Protein AF-A0A534DR04-F1 (afdb_monomer_lite)

Sequence (91 aa):
GFGTFDELFEILTLAQTHKLDRSIPVLLYGSPFWKEVVNFDALVHHGTIAREDLKLFELVDEPRAALELLKRRIELAPGERMSFAKSRCPG

Radius of gyration: 15.23 Å; chains: 1; bounding box: 29×37×47 Å

Secondary structure (DSSP, 8-state):
-HHHHHHHHHHHHHHHTT-SSS---EEEE-HHHHHHH--HHHHHHTTSS-GGGGGSEEEE--HHHHHHHHHHHHHTS--------------

Foldseek 3Di:
DVVVVVVVVVQLVCVVVVVDPALQEAEAEDVVVCVVPPDVVVCCVVVVDPPCSVVSYDYDHDPVVVVVVNVVRVVVDPDDDDDPDDPDDDD

Structure (mmCIF, N/CA/C/O backbone):
data_AF-A0A534DR04-F1
#
_entry.id   AF-A0A534DR04-F1
#
loop_
_atom_site.group_PDB
_atom_site.id
_atom_site.type_symbol
_atom_site.label_atom_id
_atom_site.label_alt_id
_atom_site.label_comp_id
_atom_site.label_asym_id
_atom_site.label_entity_id
_atom_site.label_seq_id
_atom_site.pdbx_PDB_ins_code
_atom_site.Cartn_x
_atom_site.Cartn_y
_atom_site.Cartn_z
_atom_site.occupancy
_atom_site.B_iso_or_equiv
_atom_site.auth_seq_id
_atom_site.auth_comp_id
_atom_site.auth_asym_id
_atom_site.auth_atom_id
_atom_site.pdbx_PDB_model_num
ATOM 1 N N . GLY A 1 1 ? 13.432 2.479 -0.921 1.00 86.62 1 GLY A N 1
ATOM 2 C CA . GLY A 1 1 ? 14.325 1.611 -0.109 1.00 86.62 1 GLY A CA 1
ATOM 3 C C . GLY A 1 1 ? 13.621 1.226 1.180 1.00 86.62 1 GLY A C 1
ATOM 4 O O . GLY A 1 1 ? 12.431 1.487 1.261 1.00 86.62 1 GLY A O 1
ATOM 5 N N . PHE A 1 2 ? 14.297 0.659 2.189 1.00 91.38 2 PHE A N 1
ATOM 6 C CA . PHE A 1 2 ? 13.626 0.256 3.444 1.00 91.38 2 PHE A CA 1
ATOM 7 C C . PHE A 1 2 ? 12.852 1.393 4.129 1.00 91.38 2 PHE A C 1
ATOM 9 O O . PHE A 1 2 ? 11.732 1.154 4.551 1.00 91.38 2 PHE A O 1
ATOM 16 N N . GLY A 1 3 ? 13.364 2.630 4.130 1.00 94.31 3 GLY A N 1
ATOM 17 C CA . GLY A 1 3 ? 12.609 3.781 4.656 1.00 94.31 3 GLY A CA 1
ATOM 18 C C . GLY A 1 3 ? 11.288 4.047 3.918 1.00 94.31 3 GLY A C 1
ATOM 19 O O . GLY A 1 3 ? 10.280 4.327 4.542 1.00 94.31 3 GLY A O 1
ATOM 20 N N . THR A 1 4 ? 11.247 3.853 2.595 1.00 90.56 4 THR A N 1
ATOM 21 C CA . THR A 1 4 ? 10.004 3.965 1.805 1.00 90.56 4 THR A CA 1
ATOM 22 C C . THR A 1 4 ? 8.991 2.883 2.178 1.00 90.56 4 THR A C 1
ATOM 24 O O . THR A 1 4 ? 7.790 3.124 2.144 1.00 90.56 4 THR A O 1
ATOM 27 N N . PHE A 1 5 ? 9.471 1.677 2.494 1.00 92.44 5 PHE A N 1
ATOM 28 C CA . PHE A 1 5 ? 8.604 0.603 2.966 1.00 92.44 5 PHE A CA 1
ATOM 29 C C . PHE A 1 5 ? 8.072 0.910 4.365 1.00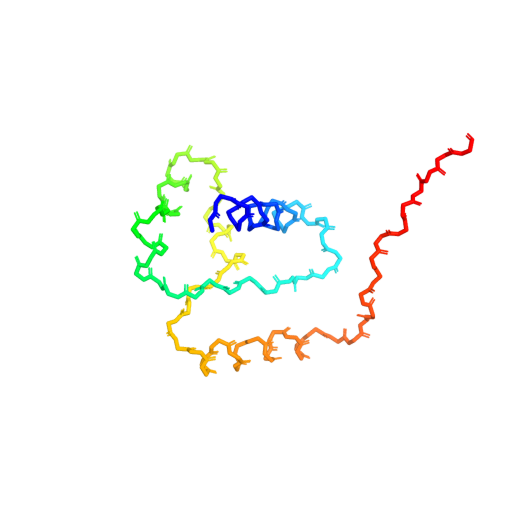 92.44 5 PHE A C 1
ATOM 31 O O . PHE A 1 5 ? 6.882 0.740 4.586 1.00 92.44 5 PHE A O 1
ATOM 38 N N . ASP A 1 6 ? 8.923 1.387 5.273 1.00 93.50 6 ASP A N 1
ATOM 39 C CA . ASP A 1 6 ? 8.533 1.774 6.632 1.00 93.50 6 ASP A CA 1
ATOM 40 C C . ASP A 1 6 ? 7.422 2.835 6.618 1.00 93.50 6 ASP A C 1
ATOM 42 O O . ASP A 1 6 ? 6.333 2.594 7.137 1.00 93.50 6 ASP A O 1
ATOM 46 N N . GLU A 1 7 ? 7.632 3.932 5.883 1.00 93.50 7 GLU A N 1
ATOM 47 C CA . GLU A 1 7 ? 6.626 4.986 5.692 1.00 93.50 7 GLU A CA 1
ATOM 48 C C . GLU A 1 7 ? 5.327 4.443 5.073 1.00 93.50 7 GLU A C 1
ATOM 50 O O . GLU A 1 7 ? 4.226 4.770 5.521 1.00 93.50 7 GLU A O 1
ATOM 55 N N . LEU A 1 8 ? 5.428 3.585 4.050 1.00 92.25 8 LEU A N 1
ATOM 56 C CA . LEU A 1 8 ? 4.256 2.969 3.429 1.00 92.25 8 LEU A CA 1
ATOM 57 C C . LEU A 1 8 ? 3.462 2.126 4.435 1.00 92.25 8 LEU A C 1
ATOM 59 O O . LEU A 1 8 ? 2.241 2.263 4.528 1.00 92.25 8 LEU A O 1
ATOM 63 N N . PHE A 1 9 ? 4.128 1.234 5.165 1.00 90.81 9 PHE A N 1
ATOM 64 C CA . PHE A 1 9 ? 3.457 0.337 6.100 1.00 90.81 9 PHE A CA 1
ATOM 65 C C . PHE A 1 9 ? 2.906 1.085 7.316 1.00 90.81 9 PHE A C 1
ATOM 67 O O . PHE A 1 9 ? 1.838 0.715 7.809 1.00 90.81 9 PHE A O 1
ATOM 74 N N . GLU A 1 10 ? 3.549 2.168 7.755 1.00 90.69 10 GLU A N 1
ATOM 75 C CA . GLU A 1 10 ? 2.996 3.062 8.772 1.00 90.69 10 GLU A CA 1
ATOM 76 C C . GLU A 1 10 ? 1.675 3.687 8.295 1.00 90.69 10 GLU A C 1
ATOM 78 O O . GLU A 1 10 ? 0.662 3.597 8.994 1.00 90.69 10 GLU A O 1
ATOM 83 N N . ILE A 1 11 ? 1.636 4.231 7.071 1.00 89.50 11 ILE A N 1
ATOM 84 C CA . ILE A 1 11 ? 0.411 4.808 6.492 1.00 89.50 11 ILE A CA 1
ATOM 85 C C . ILE A 1 11 ? -0.695 3.752 6.376 1.00 89.50 11 ILE A C 1
ATOM 87 O O . ILE A 1 11 ? -1.837 4.019 6.759 1.00 89.50 11 ILE A O 1
ATOM 91 N N . LEU A 1 12 ? -0.375 2.550 5.884 1.00 89.25 12 LEU A N 1
ATOM 92 C CA . LEU A 1 12 ? -1.349 1.460 5.768 1.00 89.25 12 LEU A CA 1
ATOM 93 C C . LEU A 1 12 ? -1.895 1.042 7.141 1.00 89.25 12 LEU A C 1
ATOM 95 O O . LEU A 1 12 ? -3.104 0.877 7.286 1.00 89.25 12 LEU A O 1
ATOM 99 N N . THR A 1 13 ? -1.044 0.968 8.165 1.00 89.50 13 THR A N 1
ATOM 100 C CA . THR A 1 13 ? -1.451 0.642 9.544 1.00 89.50 13 THR A CA 1
ATOM 101 C C . THR A 1 13 ? -2.354 1.728 10.149 1.00 89.50 13 THR A C 1
ATOM 103 O O . THR A 1 13 ? -3.350 1.441 10.824 1.00 89.50 13 THR A O 1
ATOM 106 N N . LEU A 1 14 ? -2.053 3.005 9.901 1.00 87.56 14 LEU A N 1
ATOM 107 C CA . LEU A 1 14 ? -2.902 4.118 10.341 1.00 87.56 14 LEU A CA 1
ATOM 108 C C . LEU A 1 14 ? -4.265 4.106 9.638 1.00 87.56 14 LEU A C 1
ATOM 110 O O . LEU A 1 14 ? -5.290 4.366 10.276 1.00 87.56 14 LEU A O 1
ATOM 114 N N . ALA A 1 15 ? -4.284 3.765 8.348 1.00 83.88 15 ALA A N 1
ATOM 115 C CA . ALA A 1 15 ? -5.511 3.641 7.574 1.00 83.88 15 ALA A CA 1
ATOM 116 C C . ALA A 1 15 ? -6.377 2.460 8.050 1.00 83.88 15 ALA A C 1
ATOM 118 O O . ALA A 1 15 ? -7.580 2.639 8.235 1.00 83.88 15 ALA A O 1
ATOM 119 N N . GLN A 1 16 ? -5.768 1.302 8.340 1.00 79.56 16 GLN A N 1
ATOM 120 C CA . GLN A 1 16 ? -6.443 0.131 8.927 1.00 79.56 16 GLN A CA 1
ATOM 121 C C . GLN A 1 16 ? -7.128 0.456 10.257 1.00 79.56 16 GLN A C 1
ATOM 123 O O . GLN A 1 16 ? -8.233 0.000 10.535 1.00 79.56 16 GLN A O 1
ATOM 128 N N . THR A 1 17 ? -6.475 1.255 11.102 1.00 78.94 17 THR A N 1
ATOM 129 C CA . THR A 1 17 ? -6.981 1.562 12.448 1.00 78.94 17 THR A CA 1
ATOM 130 C C . THR A 1 17 ? -7.996 2.706 12.483 1.00 78.94 17 THR A C 1
ATOM 132 O O . THR A 1 17 ? -8.394 3.118 13.573 1.00 78.94 17 THR A O 1
ATOM 135 N N . HIS A 1 18 ? -8.413 3.234 11.323 1.00 69.19 18 HIS A N 1
ATOM 136 C CA . HIS A 1 18 ? -9.276 4.417 11.205 1.00 69.19 18 HIS A CA 1
ATOM 137 C C . HIS A 1 18 ? -8.763 5.632 12.002 1.00 69.19 18 HIS A C 1
ATOM 139 O O . HIS A 1 18 ? -9.533 6.513 12.374 1.00 69.19 18 HIS A O 1
ATOM 145 N N . LYS A 1 19 ? -7.451 5.695 12.266 1.00 68.06 19 LYS A N 1
ATOM 146 C CA . LYS A 1 19 ? -6.818 6.809 12.991 1.00 68.06 19 LYS A CA 1
ATOM 147 C C . LYS A 1 19 ? -6.549 8.020 12.102 1.00 68.06 19 LYS A C 1
ATOM 149 O O . LYS A 1 19 ? -6.076 9.043 12.587 1.00 68.06 19 LYS A O 1
ATOM 154 N N . LEU A 1 20 ? -6.819 7.894 10.807 1.00 66.56 20 LEU A N 1
ATOM 155 C CA . LEU A 1 20 ? -6.792 9.002 9.871 1.00 66.56 20 LEU A CA 1
ATOM 156 C C . LEU A 1 20 ? -8.195 9.606 9.795 1.00 66.56 20 LEU A C 1
ATOM 158 O O . LEU A 1 20 ? -9.124 8.954 9.323 1.00 66.56 20 LEU A O 1
ATOM 162 N N . ASP A 1 21 ? -8.317 10.874 10.192 1.00 61.84 21 ASP A N 1
ATOM 163 C CA . ASP A 1 21 ? -9.561 11.656 10.085 1.00 61.84 21 ASP A CA 1
ATOM 164 C C . ASP A 1 21 ? -10.070 11.759 8.632 1.00 61.84 21 ASP A C 1
ATOM 166 O O . ASP A 1 21 ? -11.235 12.065 8.381 1.00 61.84 21 ASP A O 1
ATOM 170 N N . ARG A 1 22 ? -9.203 11.476 7.651 1.00 66.44 22 ARG A N 1
ATOM 171 C CA . ARG A 1 22 ? -9.524 11.445 6.225 1.00 66.44 22 ARG A CA 1
ATOM 172 C C . ARG A 1 22 ? -8.936 10.200 5.574 1.00 66.44 22 ARG A C 1
ATOM 174 O O . ARG A 1 22 ? -7.792 9.836 5.829 1.00 66.44 22 ARG A O 1
ATOM 181 N N . SER A 1 23 ? -9.690 9.597 4.657 1.00 70.38 23 SER A N 1
ATOM 182 C CA . SER A 1 23 ? -9.159 8.553 3.778 1.00 70.38 23 SER A CA 1
ATOM 183 C C . SER A 1 23 ? -8.087 9.155 2.863 1.00 70.38 23 SER A C 1
ATOM 185 O O . SER A 1 23 ? -8.396 9.950 1.972 1.00 70.38 23 SER A O 1
ATOM 187 N N . ILE A 1 24 ? -6.822 8.815 3.116 1.00 76.12 24 ILE A N 1
ATOM 188 C CA . ILE A 1 24 ? -5.691 9.209 2.273 1.00 76.12 24 ILE A CA 1
ATOM 189 C C . ILE A 1 24 ? -5.557 8.162 1.159 1.00 76.12 24 ILE A C 1
ATOM 191 O O . ILE A 1 24 ? -5.388 6.983 1.467 1.00 76.12 24 ILE A O 1
ATOM 195 N N . PRO A 1 25 ? -5.643 8.546 -0.128 1.00 82.12 25 PRO A N 1
ATOM 196 C CA . PRO A 1 25 ? -5.407 7.607 -1.217 1.00 82.12 25 PRO A CA 1
ATOM 197 C C . PRO A 1 25 ? -3.926 7.208 -1.258 1.00 82.12 25 PRO A C 1
ATOM 199 O O . PRO A 1 25 ? -3.061 8.065 -1.434 1.00 82.12 25 PRO A O 1
ATOM 202 N N . VAL A 1 26 ? -3.637 5.911 -1.135 1.00 89.81 26 VAL A N 1
ATOM 203 C CA . VAL A 1 26 ? -2.284 5.363 -1.303 1.00 89.81 26 VAL A CA 1
ATOM 204 C C . VAL A 1 26 ? -2.150 4.810 -2.718 1.00 89.81 26 VAL A C 1
ATOM 206 O O . VAL A 1 26 ? -2.830 3.855 -3.086 1.00 89.81 26 VAL A O 1
ATOM 209 N N . LEU A 1 27 ? -1.285 5.419 -3.528 1.00 91.31 27 LEU A N 1
ATOM 210 C CA . LEU A 1 27 ? -0.999 4.968 -4.890 1.00 91.31 27 LEU A CA 1
ATOM 211 C C . LEU A 1 27 ? 0.423 4.419 -4.953 1.00 91.31 27 LEU A C 1
ATOM 213 O O . LEU A 1 27 ? 1.382 5.121 -4.635 1.00 91.31 27 LEU A O 1
ATOM 217 N N . LEU A 1 28 ? 0.556 3.170 -5.383 1.00 92.75 28 LEU A N 1
ATOM 218 C CA . LEU A 1 28 ? 1.829 2.475 -5.513 1.00 92.75 28 LEU A CA 1
ATOM 219 C C . LEU A 1 28 ? 2.207 2.390 -6.989 1.00 92.75 28 LEU A C 1
ATOM 221 O O . LEU A 1 28 ? 1.584 1.661 -7.761 1.00 92.75 28 LEU A O 1
ATOM 225 N N . TYR A 1 29 ? 3.223 3.155 -7.382 1.00 92.19 29 TYR A N 1
ATOM 226 C CA . TYR A 1 29 ? 3.683 3.192 -8.766 1.00 92.19 29 TYR A CA 1
ATOM 227 C C . TYR A 1 29 ? 4.565 1.989 -9.117 1.00 92.19 29 TYR A C 1
ATOM 229 O O . TYR A 1 29 ? 5.430 1.606 -8.326 1.00 92.19 29 TYR A O 1
ATOM 237 N N . GLY A 1 30 ? 4.382 1.441 -10.319 1.00 92.06 30 GLY A N 1
ATOM 238 C CA . GLY A 1 30 ? 5.175 0.336 -10.849 1.00 92.06 30 GLY A CA 1
ATOM 239 C C . GLY A 1 30 ? 4.730 -1.006 -10.278 1.00 92.06 30 GLY A C 1
ATOM 240 O O . GLY A 1 30 ? 5.441 -1.636 -9.496 1.00 92.06 30 GLY A O 1
ATOM 241 N N . SER A 1 31 ? 3.558 -1.472 -10.699 1.00 92.31 31 SER A N 1
ATOM 242 C CA . SER A 1 31 ? 2.986 -2.755 -10.300 1.00 92.31 31 SER A CA 1
ATOM 243 C C . SER A 1 31 ? 3.926 -3.959 -10.477 1.00 92.31 31 SER A C 1
ATOM 245 O O . SER A 1 31 ? 3.864 -4.835 -9.610 1.00 92.31 31 SER A O 1
ATOM 247 N N . PRO A 1 32 ? 4.832 -4.032 -11.484 1.00 93.56 32 PRO A N 1
ATOM 248 C CA . PRO A 1 32 ? 5.798 -5.128 -11.576 1.00 93.56 32 PRO A CA 1
ATOM 249 C C . PRO A 1 32 ? 6.718 -5.215 -10.355 1.00 93.56 32 PRO A C 1
ATOM 251 O O . PRO A 1 32 ? 6.883 -6.296 -9.802 1.00 93.56 32 PRO A O 1
ATOM 254 N N . PHE A 1 33 ? 7.238 -4.076 -9.882 1.00 92.81 33 PHE A N 1
ATOM 255 C CA . PHE A 1 33 ? 8.100 -4.023 -8.701 1.00 92.81 33 PHE A CA 1
ATOM 256 C C . PHE A 1 33 ? 7.358 -4.519 -7.458 1.00 92.81 33 PHE A C 1
ATOM 258 O O . PHE A 1 33 ? 7.851 -5.385 -6.743 1.00 92.81 33 PHE A O 1
ATOM 265 N N . TRP A 1 34 ? 6.143 -4.015 -7.220 1.00 93.62 34 TRP A N 1
ATOM 266 C CA . TRP A 1 34 ? 5.370 -4.373 -6.029 1.00 93.62 34 TRP A CA 1
ATOM 267 C C . TRP A 1 34 ? 4.954 -5.839 -6.012 1.00 93.62 34 TRP A C 1
ATOM 269 O O . TRP A 1 34 ? 5.060 -6.471 -4.969 1.00 93.62 34 TRP A O 1
ATOM 279 N N . LYS A 1 35 ? 4.551 -6.398 -7.159 1.00 90.50 35 LYS A N 1
ATOM 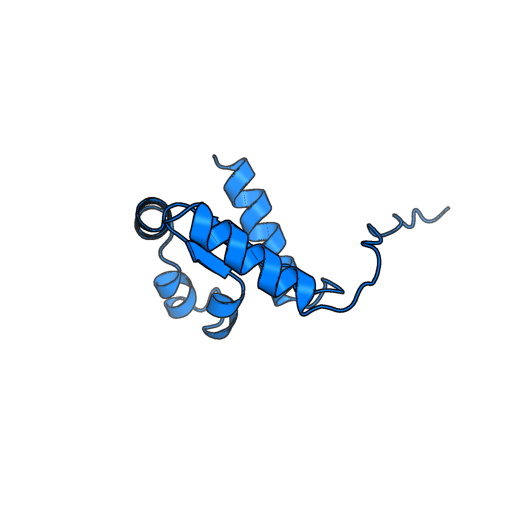280 C CA . LYS A 1 35 ? 4.212 -7.825 -7.281 1.00 90.50 35 LYS A CA 1
ATOM 281 C C . LYS A 1 35 ? 5.419 -8.742 -7.074 1.00 90.50 35 LYS A C 1
ATOM 283 O O . LYS A 1 35 ? 5.235 -9.884 -6.665 1.00 90.50 35 LYS A O 1
ATOM 288 N N . GLU A 1 36 ? 6.626 -8.260 -7.360 1.00 92.88 36 GLU A N 1
ATOM 289 C CA . GLU A 1 36 ? 7.870 -9.003 -7.149 1.00 92.88 36 GLU A CA 1
ATOM 290 C C . GLU A 1 36 ? 8.326 -8.955 -5.685 1.00 92.88 36 GLU A C 1
ATOM 292 O O . GLU A 1 36 ? 8.680 -9.983 -5.112 1.00 92.88 36 GLU A O 1
ATOM 297 N N . VAL A 1 37 ? 8.295 -7.774 -5.061 1.00 93.44 37 VAL A N 1
ATOM 298 C CA . VAL A 1 37 ? 8.874 -7.564 -3.723 1.00 93.44 37 VAL A CA 1
ATOM 299 C C . VAL A 1 37 ? 7.895 -7.798 -2.572 1.00 93.44 37 VAL A C 1
ATOM 301 O O . VAL A 1 37 ? 8.331 -8.108 -1.464 1.00 93.44 37 VAL A O 1
ATOM 304 N N . VAL A 1 38 ? 6.584 -7.655 -2.802 1.00 91.94 38 VAL A N 1
ATOM 305 C CA . VAL A 1 38 ? 5.543 -7.827 -1.778 1.00 91.94 38 VAL A CA 1
ATOM 306 C C . VAL A 1 38 ? 4.336 -8.560 -2.358 1.00 91.94 38 VAL A C 1
ATOM 308 O O . VAL A 1 38 ? 3.551 -8.026 -3.139 1.00 91.94 38 VAL A O 1
ATOM 311 N N . ASN A 1 39 ? 4.114 -9.787 -1.895 1.00 93.62 39 ASN A N 1
ATOM 312 C CA . ASN A 1 39 ? 2.900 -10.521 -2.223 1.00 93.62 39 ASN A CA 1
ATOM 313 C C . ASN A 1 39 ? 1.780 -10.180 -1.224 1.00 93.62 39 ASN A C 1
ATOM 315 O O . ASN A 1 39 ? 1.640 -10.826 -0.185 1.00 93.62 39 ASN A O 1
ATOM 319 N N . PHE A 1 40 ? 0.976 -9.163 -1.540 1.00 93.25 40 PHE A N 1
ATOM 320 C CA . PHE A 1 40 ? -0.135 -8.733 -0.684 1.00 93.25 40 PHE A CA 1
ATOM 321 C C . PHE A 1 40 ? -1.216 -9.811 -0.496 1.00 93.25 40 PHE A C 1
ATOM 323 O O . PHE A 1 40 ? -1.798 -9.906 0.583 1.00 93.25 40 PHE A O 1
ATOM 330 N N . ASP A 1 41 ? -1.453 -10.674 -1.489 1.00 93.31 41 ASP A N 1
ATOM 331 C CA . ASP A 1 41 ? -2.384 -11.801 -1.342 1.00 93.31 41 ASP A CA 1
ATOM 332 C C . ASP A 1 41 ? -1.863 -12.843 -0.345 1.00 93.31 41 ASP A C 1
ATOM 334 O O . ASP A 1 41 ? -2.646 -13.426 0.408 1.00 93.31 41 ASP A O 1
ATOM 338 N N . ALA A 1 42 ? -0.544 -13.053 -0.285 1.00 94.94 42 ALA A N 1
ATOM 339 C CA . ALA A 1 42 ? 0.058 -13.915 0.727 1.00 94.94 42 ALA A CA 1
ATOM 340 C C . ALA A 1 42 ? -0.136 -13.343 2.140 1.00 94.94 42 ALA A C 1
ATOM 342 O O . ALA A 1 42 ? -0.425 -14.104 3.060 1.00 94.94 42 ALA A O 1
ATOM 343 N N . LEU A 1 43 ? -0.052 -12.020 2.317 1.00 94.06 43 LEU A N 1
ATOM 344 C CA . LEU A 1 43 ? -0.344 -11.371 3.604 1.00 94.06 43 LEU A CA 1
ATOM 345 C C . LEU A 1 43 ? -1.788 -11.646 4.059 1.00 94.06 43 LEU A C 1
ATOM 347 O O . LEU A 1 43 ? -2.016 -12.020 5.210 1.00 94.06 43 LEU A O 1
ATOM 351 N N . VAL A 1 44 ? -2.754 -11.565 3.138 1.00 95.19 44 VAL A N 1
ATOM 352 C CA . VAL A 1 44 ? -4.151 -11.945 3.416 1.00 95.19 44 VAL A CA 1
ATOM 353 C C . VAL A 1 44 ? -4.257 -13.430 3.769 1.00 95.19 44 VAL A C 1
ATOM 355 O O . VAL A 1 44 ? -4.910 -13.792 4.744 1.00 95.19 44 VAL A O 1
ATOM 358 N N . HIS A 1 45 ? -3.608 -14.305 2.999 1.00 95.81 45 HIS A N 1
ATOM 359 C CA . HIS A 1 45 ? -3.639 -15.752 3.226 1.00 95.81 45 HIS A CA 1
ATOM 360 C C . HIS A 1 45 ? -3.064 -16.153 4.593 1.00 95.81 45 HIS A C 1
ATOM 362 O O . HIS A 1 45 ? -3.608 -17.033 5.255 1.00 95.81 45 HIS A O 1
ATOM 368 N N . HIS A 1 46 ? -2.001 -15.483 5.040 1.00 96.62 46 HIS A N 1
ATOM 369 C CA . HIS A 1 46 ? -1.407 -15.689 6.360 1.00 96.62 46 HIS A CA 1
ATOM 370 C C . HIS A 1 46 ? -2.155 -14.967 7.492 1.00 96.62 46 HIS A C 1
ATOM 372 O O . HIS A 1 46 ? -1.758 -15.087 8.649 1.00 96.62 46 HIS A O 1
ATOM 378 N N . GLY A 1 47 ? -3.233 -14.240 7.180 1.00 91.31 47 GLY A N 1
ATOM 379 C CA . GLY A 1 47 ? -4.051 -13.529 8.160 1.00 91.31 47 GLY A CA 1
ATOM 380 C C . GLY A 1 47 ? -3.354 -12.328 8.799 1.00 91.31 47 GLY A C 1
ATOM 381 O O . GLY A 1 47 ? -3.750 -11.917 9.887 1.00 91.31 47 GLY A O 1
ATOM 382 N N . THR A 1 48 ? -2.315 -11.772 8.165 1.00 90.94 48 THR A N 1
ATOM 383 C CA . THR A 1 48 ? -1.619 -10.583 8.686 1.00 90.94 48 THR A CA 1
ATOM 384 C C . THR A 1 48 ? -2.359 -9.288 8.357 1.00 90.94 48 THR A C 1
ATOM 386 O O . THR A 1 48 ? -2.213 -8.309 9.083 1.00 90.94 48 THR A O 1
ATOM 389 N N . ILE A 1 49 ? -3.161 -9.291 7.289 1.00 92.19 49 ILE A N 1
ATOM 390 C CA . ILE A 1 49 ? -4.082 -8.213 6.905 1.00 92.19 49 ILE A CA 1
ATOM 391 C C . ILE A 1 49 ? -5.434 -8.808 6.484 1.00 92.19 49 ILE A C 1
ATOM 393 O O . ILE A 1 49 ? -5.508 -9.970 6.074 1.00 92.19 49 ILE A O 1
ATOM 397 N N . ALA A 1 50 ? -6.505 -8.018 6.555 1.00 92.56 50 ALA A N 1
ATOM 398 C CA . ALA A 1 50 ? -7.817 -8.410 6.050 1.00 92.56 50 ALA A CA 1
ATOM 399 C C . ALA A 1 50 ? -7.883 -8.279 4.517 1.00 92.56 50 ALA A C 1
ATOM 401 O O . ALA A 1 50 ? -7.145 -7.507 3.904 1.00 92.56 50 ALA A O 1
ATOM 402 N N . ARG A 1 51 ? -8.805 -8.997 3.858 1.00 93.62 51 ARG A N 1
ATOM 403 C CA . ARG A 1 51 ? -8.985 -8.866 2.397 1.00 93.62 51 ARG A CA 1
ATOM 404 C C . ARG A 1 51 ? -9.449 -7.459 2.018 1.00 93.62 51 ARG A C 1
ATOM 406 O O . ARG A 1 51 ? -9.132 -6.966 0.937 1.00 93.62 51 ARG A O 1
ATOM 413 N N . GLU A 1 52 ? -10.197 -6.814 2.902 1.00 91.25 52 GLU A N 1
ATOM 414 C CA . GLU A 1 52 ? -10.684 -5.450 2.740 1.00 91.25 52 GLU A CA 1
ATOM 415 C C . GLU A 1 52 ? -9.542 -4.428 2.758 1.00 91.25 52 GLU A C 1
ATOM 417 O O . GLU A 1 52 ? -9.658 -3.401 2.091 1.00 91.25 52 GLU A O 1
ATOM 422 N N . ASP A 1 53 ? -8.423 -4.737 3.423 1.00 90.06 53 ASP A N 1
ATOM 423 C CA . ASP A 1 53 ? -7.255 -3.855 3.513 1.00 90.06 53 ASP A CA 1
ATOM 424 C C . ASP A 1 53 ? -6.549 -3.681 2.164 1.00 90.06 53 ASP A C 1
ATOM 426 O O . ASP A 1 53 ? -5.890 -2.672 1.928 1.00 90.06 53 ASP A O 1
ATOM 430 N N . LEU A 1 54 ? -6.758 -4.603 1.218 1.00 92.19 54 LEU A N 1
ATOM 431 C CA . LEU A 1 54 ? -6.294 -4.437 -0.162 1.00 92.19 54 LEU A CA 1
ATOM 432 C C . LEU A 1 54 ? -6.947 -3.237 -0.866 1.00 92.19 54 LEU A C 1
ATOM 434 O O . LEU A 1 54 ? -6.469 -2.804 -1.907 1.00 92.19 54 LEU A O 1
ATOM 438 N N . LYS A 1 55 ? -8.034 -2.681 -0.311 1.00 90.00 55 LYS A N 1
ATOM 439 C CA . LYS A 1 55 ? -8.678 -1.458 -0.816 1.00 90.00 55 LYS A CA 1
ATOM 440 C C . LYS A 1 55 ? -8.001 -0.177 -0.316 1.00 90.00 55 LYS A C 1
ATOM 442 O O . LYS A 1 55 ? -8.372 0.909 -0.770 1.00 90.00 55 LYS A O 1
ATOM 447 N N . LEU A 1 56 ? -7.054 -0.280 0.623 1.00 89.56 56 LEU A N 1
ATOM 448 C CA . LEU A 1 56 ? -6.339 0.8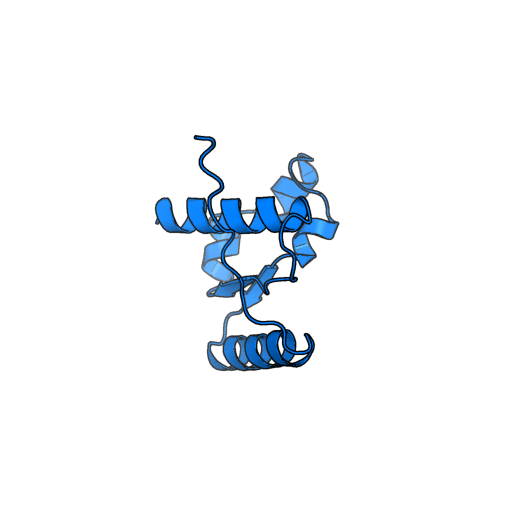68 1.191 1.00 89.56 56 LEU A CA 1
ATOM 449 C C . LEU A 1 56 ? -5.334 1.474 0.208 1.00 89.56 56 LEU A C 1
ATOM 451 O O . LEU A 1 56 ? -5.008 2.653 0.328 1.00 89.56 56 LEU A O 1
ATOM 455 N N . PHE A 1 57 ? -4.883 0.699 -0.779 1.00 91.81 57 PHE A N 1
ATOM 456 C CA . PHE A 1 57 ? -3.954 1.150 -1.806 1.00 91.81 57 PHE A CA 1
ATOM 457 C C . PHE A 1 57 ? -4.386 0.715 -3.208 1.00 91.81 57 PHE A C 1
ATOM 459 O O . PHE A 1 57 ? -5.218 -0.171 -3.383 1.00 91.81 57 PHE A O 1
ATOM 466 N N . GLU A 1 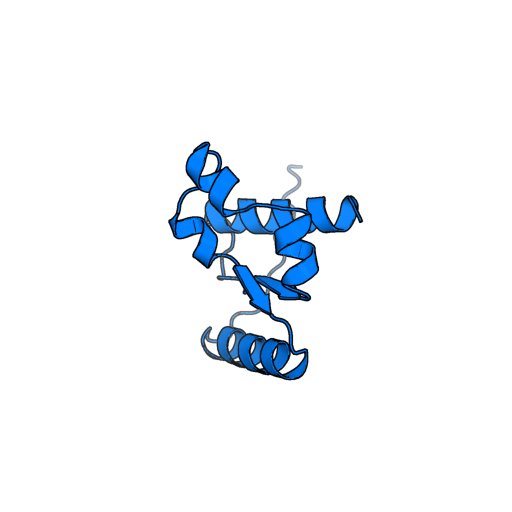58 ? -3.796 1.342 -4.220 1.00 91.56 58 GLU A N 1
ATOM 467 C CA . GLU A 1 58 ? -4.005 1.007 -5.627 1.00 91.56 58 GLU A CA 1
ATOM 468 C C . GLU A 1 58 ? -2.659 0.952 -6.355 1.00 91.56 58 GLU A C 1
ATOM 470 O O . GLU A 1 58 ? -1.817 1.838 -6.194 1.00 91.56 58 GLU A O 1
ATOM 475 N N . LEU A 1 59 ? -2.444 -0.103 -7.145 1.00 92.56 59 LEU A N 1
ATOM 476 C CA . LEU A 1 59 ? -1.265 -0.230 -8.000 1.00 92.56 59 LEU A CA 1
ATOM 477 C C . LEU A 1 59 ? -1.498 0.552 -9.297 1.00 92.56 59 LEU A C 1
ATOM 479 O O . LEU A 1 59 ? -2.508 0.347 -9.968 1.00 92.56 59 LEU A O 1
ATOM 483 N N . VAL A 1 60 ? -0.553 1.410 -9.671 1.00 93.00 60 VAL A N 1
ATOM 484 C CA . VAL A 1 60 ? -0.636 2.254 -10.869 1.00 93.00 60 VAL A CA 1
ATOM 485 C C . VAL A 1 60 ? 0.644 2.147 -11.690 1.00 93.00 60 VAL A C 1
ATOM 487 O O . VAL A 1 60 ? 1.742 2.197 -11.151 1.00 93.00 60 VAL A O 1
ATOM 490 N N . ASP A 1 61 ? 0.513 2.017 -13.006 1.00 91.12 61 ASP A N 1
ATOM 491 C CA . ASP A 1 61 ? 1.668 1.870 -13.909 1.00 91.12 61 ASP A CA 1
ATOM 492 C C . ASP A 1 61 ? 1.910 3.109 -14.774 1.00 91.12 61 ASP A C 1
ATOM 494 O O . ASP A 1 61 ? 3.024 3.344 -15.228 1.00 91.12 61 ASP A O 1
ATOM 498 N N . GLU A 1 62 ? 0.888 3.948 -14.945 1.00 91.19 62 GLU A N 1
ATOM 499 C CA . GLU A 1 62 ? 0.962 5.144 -15.777 1.00 91.19 62 GLU A CA 1
ATOM 500 C C . GLU A 1 62 ? 0.912 6.409 -14.911 1.00 91.19 62 GLU A C 1
ATOM 502 O O . GLU A 1 62 ? -0.094 6.636 -14.226 1.00 91.19 62 GLU A O 1
ATOM 507 N N . PRO A 1 63 ? 1.928 7.296 -14.966 1.00 84.69 63 PRO A N 1
ATOM 508 C CA . PRO A 1 63 ? 1.954 8.518 -14.158 1.00 84.69 63 PRO A CA 1
ATOM 509 C C . PRO A 1 63 ? 0.726 9.406 -14.382 1.00 84.69 63 PRO A C 1
ATOM 511 O O . PRO A 1 63 ? 0.201 10.022 -13.453 1.00 84.69 63 PRO A O 1
ATOM 514 N N . ARG A 1 64 ? 0.223 9.441 -15.623 1.00 85.94 64 ARG A N 1
ATOM 515 C CA . ARG A 1 64 ? -0.984 10.196 -15.971 1.00 85.94 64 ARG A CA 1
ATOM 516 C C . ARG A 1 64 ? -2.230 9.612 -15.308 1.00 85.94 64 ARG A C 1
ATOM 518 O O . ARG A 1 64 ? -3.050 10.373 -14.808 1.00 85.94 64 ARG A O 1
ATOM 525 N N . ALA A 1 65 ? -2.360 8.287 -15.274 1.00 82.56 65 ALA A N 1
ATOM 526 C CA . ALA A 1 65 ? -3.476 7.628 -14.603 1.00 82.56 65 ALA A CA 1
ATOM 527 C C . ALA A 1 65 ? -3.414 7.851 -13.085 1.00 82.56 65 ALA A C 1
ATOM 529 O O . ALA A 1 65 ? -4.425 8.204 -12.482 1.00 82.56 65 ALA A O 1
ATOM 530 N N . ALA A 1 66 ? -2.219 7.746 -12.492 1.00 83.75 66 ALA A N 1
ATOM 531 C CA . ALA A 1 66 ? -1.995 8.012 -11.074 1.00 83.75 66 ALA A CA 1
ATOM 532 C C . ALA A 1 66 ? -2.439 9.430 -10.678 1.00 83.75 66 ALA A C 1
ATOM 534 O O . ALA A 1 66 ? -3.161 9.609 -9.698 1.00 83.75 66 ALA A O 1
ATOM 535 N N . LEU A 1 67 ? -2.067 10.440 -11.473 1.00 83.56 67 LEU A N 1
ATOM 536 C CA . LEU A 1 67 ? -2.444 11.829 -11.213 1.00 83.56 67 LEU A CA 1
ATOM 537 C C . LEU A 1 67 ? -3.961 12.052 -11.303 1.00 83.56 67 LEU A C 1
ATOM 539 O O . LEU A 1 67 ? -4.532 12.748 -10.465 1.00 83.56 67 LEU A O 1
ATOM 543 N N . GLU A 1 68 ? -4.623 11.474 -12.303 1.00 85.25 68 GLU A N 1
ATOM 544 C CA . GLU A 1 68 ? -6.073 11.619 -12.469 1.00 85.25 68 GLU A CA 1
ATOM 545 C C . GLU A 1 68 ? -6.858 10.893 -11.365 1.00 85.25 68 GLU A C 1
ATOM 547 O O . GLU A 1 68 ? -7.852 11.423 -10.864 1.00 85.25 68 GLU A O 1
ATOM 552 N N . LEU A 1 69 ? -6.390 9.722 -10.921 1.00 81.75 69 LEU A N 1
ATOM 553 C CA . LEU A 1 69 ? -6.952 9.010 -9.768 1.00 81.75 69 LEU A CA 1
ATOM 554 C C . LEU A 1 69 ? -6.784 9.809 -8.474 1.00 81.75 69 LEU A C 1
ATOM 556 O O . LEU A 1 69 ? -7.733 9.940 -7.696 1.00 81.75 69 LEU A O 1
ATOM 560 N N . LEU A 1 70 ? -5.600 10.392 -8.275 1.00 83.25 70 LEU A N 1
ATOM 561 C CA . LEU A 1 70 ? -5.305 11.226 -7.117 1.00 83.25 70 LEU A CA 1
ATOM 562 C C . LEU A 1 70 ? -6.240 12.439 -7.054 1.00 83.25 70 LEU A C 1
ATOM 564 O O . LEU A 1 70 ? -6.861 12.674 -6.018 1.00 83.25 70 LEU A O 1
ATOM 568 N N . LYS A 1 71 ? -6.393 13.173 -8.166 1.00 82.69 71 LYS A N 1
ATOM 569 C CA . LYS A 1 71 ? -7.310 14.322 -8.252 1.00 82.69 71 LYS A CA 1
ATOM 570 C C . LYS A 1 71 ? -8.736 13.927 -7.884 1.00 82.69 71 LYS A C 1
ATOM 572 O O . LYS A 1 71 ? -9.313 14.537 -6.991 1.00 82.69 71 LYS A O 1
ATOM 577 N N . ARG A 1 72 ? -9.265 12.853 -8.481 1.00 81.81 72 ARG A N 1
ATOM 578 C CA . ARG A 1 72 ? -10.620 12.356 -8.185 1.00 81.81 72 ARG A CA 1
ATOM 579 C C . ARG A 1 72 ? -10.810 12.038 -6.703 1.00 81.81 72 ARG A C 1
ATOM 581 O O . ARG A 1 72 ? -11.817 12.426 -6.121 1.00 81.81 72 ARG A O 1
ATOM 588 N N . ARG A 1 73 ? -9.853 11.347 -6.077 1.00 76.81 73 ARG A N 1
ATOM 589 C CA . ARG A 1 73 ? -9.921 10.974 -4.651 1.00 76.81 73 ARG A CA 1
ATOM 590 C C . ARG A 1 73 ? -9.842 12.188 -3.724 1.00 76.81 73 ARG A C 1
ATOM 592 O O . ARG A 1 73 ? -10.502 12.198 -2.689 1.00 76.81 73 ARG A O 1
ATOM 599 N N . ILE A 1 74 ? -9.057 13.202 -4.087 1.00 75.38 74 ILE A N 1
ATOM 600 C CA . ILE A 1 74 ? -8.937 14.439 -3.307 1.00 75.38 74 ILE A CA 1
ATOM 601 C C . ILE A 1 74 ? -10.196 15.306 -3.457 1.00 75.38 74 ILE A C 1
AT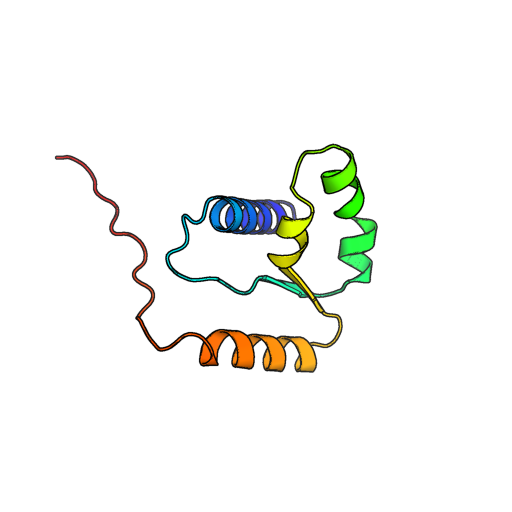OM 603 O O . ILE A 1 74 ? -10.688 15.815 -2.453 1.00 75.38 74 ILE A O 1
ATOM 607 N N . GLU A 1 75 ? -10.734 15.443 -4.671 1.00 69.50 75 GLU A N 1
ATOM 608 C CA . GLU A 1 75 ? -11.925 16.253 -4.975 1.00 69.50 75 GLU A CA 1
ATOM 609 C C . GLU A 1 75 ? -13.218 15.678 -4.376 1.00 69.50 75 GLU A C 1
ATOM 611 O O . GLU A 1 75 ? -14.092 16.435 -3.960 1.00 69.50 75 GLU A O 1
ATOM 616 N N . LEU A 1 76 ? -13.336 14.349 -4.278 1.00 60.53 76 LEU A N 1
ATOM 617 C CA . LEU A 1 76 ? -14.496 13.677 -3.675 1.00 60.53 76 LEU A CA 1
ATOM 618 C C . LEU A 1 76 ? -14.575 13.810 -2.146 1.00 60.53 76 LEU A C 1
ATOM 620 O O . LEU A 1 76 ? -15.603 13.473 -1.563 1.00 60.53 76 LEU A O 1
ATOM 624 N N . ALA A 1 77 ? -13.521 14.294 -1.490 1.00 57.66 77 ALA A N 1
ATOM 625 C CA . ALA A 1 77 ? -13.540 14.595 -0.065 1.00 57.66 77 ALA A CA 1
ATOM 626 C C . ALA A 1 77 ? -13.675 16.121 0.118 1.00 57.66 77 ALA A C 1
ATOM 628 O O . ALA A 1 77 ? -12.694 16.834 -0.121 1.00 57.66 77 ALA A O 1
ATOM 629 N N . PRO A 1 78 ? -14.860 16.642 0.509 1.00 46.41 78 PRO A N 1
ATOM 630 C CA . PRO A 1 78 ? -15.071 18.077 0.670 1.00 46.41 78 PRO A CA 1
ATOM 631 C C . PRO A 1 78 ? -14.083 18.667 1.684 1.00 46.41 78 PRO A C 1
ATOM 633 O O . PRO A 1 78 ? -13.699 18.015 2.653 1.00 46.41 78 PRO A O 1
ATOM 636 N N . GLY A 1 79 ? -13.631 19.890 1.408 1.00 56.34 79 GLY A N 1
ATOM 637 C CA . GLY A 1 79 ? -12.453 20.494 2.021 1.00 56.34 79 GLY A CA 1
ATOM 638 C C . GLY A 1 79 ? -12.533 20.714 3.529 1.00 56.34 79 GLY A C 1
ATOM 639 O O . GLY A 1 79 ? -13.158 21.664 3.986 1.00 56.34 79 GLY A O 1
ATOM 640 N N . GLU A 1 80 ? -11.737 19.953 4.274 1.00 52.28 80 GLU A N 1
ATOM 641 C CA . GLU A 1 80 ? -11.193 20.375 5.562 1.00 52.28 80 GLU A CA 1
ATOM 642 C C . GLU A 1 80 ? -9.661 20.320 5.516 1.00 52.28 80 GLU A C 1
ATOM 644 O O . GLU A 1 80 ? -9.046 19.418 4.939 1.00 52.28 80 GLU A O 1
ATOM 649 N N . ARG A 1 81 ? -9.039 21.377 6.046 1.00 47.78 81 ARG A N 1
ATOM 650 C CA . ARG A 1 81 ? -7.585 21.565 6.078 1.00 47.78 81 ARG A CA 1
ATOM 651 C C . ARG A 1 81 ? -6.943 20.424 6.863 1.00 47.78 81 ARG A C 1
ATOM 653 O O . ARG A 1 81 ? -7.367 20.152 7.980 1.00 47.78 81 ARG A O 1
ATOM 660 N N . MET A 1 82 ? -5.878 19.837 6.313 1.00 43.41 82 MET A N 1
ATOM 661 C CA . MET A 1 82 ? -5.006 18.908 7.036 1.00 43.41 82 MET A CA 1
ATOM 662 C C . MET A 1 82 ? -4.507 19.583 8.320 1.00 43.41 82 MET A C 1
ATOM 664 O O . MET A 1 82 ? -3.637 20.454 8.271 1.00 43.41 82 MET A O 1
ATOM 668 N N . SER A 1 83 ? -5.073 19.216 9.470 1.00 41.69 83 SER A N 1
ATOM 669 C CA . SER A 1 83 ? -4.497 19.553 10.765 1.00 41.69 83 SER A CA 1
ATOM 670 C C . SER A 1 83 ? -3.561 18.414 11.134 1.00 41.69 83 SER A C 1
ATOM 672 O O . SER A 1 83 ? -3.998 17.357 11.575 1.00 41.69 83 SER A O 1
ATOM 674 N N . PHE A 1 84 ? -2.261 18.610 10.913 1.00 45.84 84 PHE A N 1
ATOM 675 C CA . PHE A 1 84 ? -1.264 17.750 11.538 1.00 45.84 84 PHE A CA 1
ATOM 676 C C . PHE A 1 84 ? -1.471 17.850 13.050 1.00 45.84 84 PHE A C 1
ATOM 678 O O . PHE A 1 84 ? -1.486 18.954 13.603 1.00 45.84 84 PHE A O 1
ATOM 685 N N . ALA A 1 85 ? -1.720 16.705 13.684 1.00 43.22 85 ALA A N 1
ATOM 686 C CA . ALA A 1 85 ? -2.016 16.585 15.101 1.00 43.22 85 ALA A CA 1
ATOM 687 C C . ALA A 1 85 ? -1.099 17.491 15.938 1.00 43.22 85 ALA A C 1
ATOM 689 O O . ALA A 1 85 ? 0.127 17.387 15.883 1.00 43.22 85 ALA A O 1
ATOM 690 N N . LYS A 1 86 ? -1.691 18.392 16.733 1.00 44.25 86 LYS A N 1
ATOM 691 C CA . LYS A 1 86 ? -0.943 19.113 17.764 1.00 44.25 86 LYS A CA 1
ATOM 692 C C . LYS A 1 86 ? -0.429 18.077 18.759 1.00 44.25 86 LYS A C 1
ATOM 694 O O . LYS A 1 86 ? -1.221 17.503 19.507 1.00 44.25 86 LYS A O 1
ATOM 699 N N . SER A 1 87 ? 0.885 17.862 18.754 1.00 47.59 87 SER A N 1
ATOM 700 C CA . SER A 1 87 ? 1.602 17.177 19.826 1.00 47.59 87 SER A CA 1
ATOM 701 C C . SER A 1 87 ? 1.189 17.808 21.156 1.00 47.59 87 SER A C 1
ATOM 703 O O . SER A 1 87 ? 1.473 18.977 21.424 1.00 47.59 87 SER A O 1
ATOM 705 N N . ARG A 1 88 ? 0.423 17.065 21.956 1.00 49.56 88 ARG A N 1
ATOM 706 C CA . ARG A 1 88 ? 0.115 17.438 23.333 1.00 49.56 88 ARG A CA 1
ATOM 707 C C . ARG A 1 88 ? 1.246 16.899 24.197 1.00 49.56 88 ARG A C 1
ATOM 709 O O . ARG A 1 88 ? 1.180 15.762 24.647 1.00 49.56 88 ARG A O 1
ATOM 716 N N . CYS A 1 89 ? 2.271 17.716 24.415 1.00 38.75 89 CYS A N 1
ATOM 717 C CA . CYS A 1 89 ? 3.154 17.526 25.559 1.00 38.75 89 CYS A CA 1
ATOM 718 C C . CYS A 1 89 ? 2.347 17.841 26.834 1.00 38.75 89 CYS A C 1
ATOM 720 O O . CYS A 1 89 ? 1.778 18.936 26.912 1.00 38.75 89 CYS A O 1
ATOM 722 N N . PRO A 1 90 ? 2.252 16.926 27.812 1.00 51.03 90 PRO A N 1
ATOM 723 C CA . PRO A 1 90 ? 1.803 17.274 29.153 1.00 51.03 90 PRO A CA 1
ATOM 724 C C . PRO A 1 90 ? 2.893 18.121 29.825 1.00 51.03 90 PRO A C 1
ATOM 726 O O . PRO A 1 90 ? 4.080 17.838 29.650 1.00 51.03 90 PRO A O 1
ATOM 729 N N . GLY A 1 91 ? 2.475 19.187 30.512 1.00 52.88 91 GLY A N 1
ATOM 730 C CA . GLY A 1 91 ? 3.356 20.035 31.321 1.00 52.88 91 GLY A CA 1
ATOM 731 C C . GLY A 1 91 ? 3.781 19.395 32.634 1.00 52.88 91 GLY A C 1
ATOM 732 O O . GLY A 1 91 ? 3.306 18.277 32.936 1.00 52.88 91 GLY A O 1
#

pLD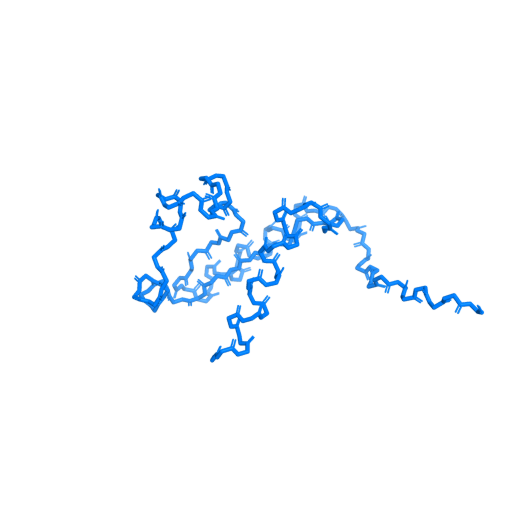DT: mean 80.57, std 16.61, range [38.75, 96.62]